Protein AF-A0A6V7XTV9-F1 (afdb_monomer_lite)

Structure (mmCIF, N/CA/C/O backbone):
data_AF-A0A6V7XTV9-F1
#
_entry.id   AF-A0A6V7XTV9-F1
#
loop_
_atom_site.group_PDB
_atom_site.id
_atom_site.type_symbol
_atom_site.label_atom_id
_atom_site.label_alt_id
_atom_site.label_comp_id
_atom_site.label_asym_id
_atom_site.label_entity_id
_atom_site.label_seq_id
_atom_site.pdbx_PDB_ins_code
_atom_site.Cartn_x
_atom_site.Cartn_y
_atom_site.Cartn_z
_atom_site.occupancy
_atom_site.B_iso_or_equiv
_atom_site.auth_seq_id
_atom_site.auth_comp_id
_atom_site.auth_asym_id
_atom_site.auth_atom_id
_atom_site.pdbx_PDB_model_num
ATOM 1 N N . MET A 1 1 ? -10.673 -9.404 -9.065 1.00 58.41 1 MET A N 1
ATOM 2 C CA . MET A 1 1 ? -10.940 -8.198 -8.256 1.00 58.41 1 MET A CA 1
ATOM 3 C C . MET A 1 1 ? -9.681 -7.350 -8.310 1.00 58.41 1 MET A C 1
ATOM 5 O O . MET A 1 1 ? -8.665 -7.791 -7.792 1.00 58.41 1 MET A O 1
ATOM 9 N N . THR A 1 2 ? -9.714 -6.214 -8.999 1.00 86.25 2 THR A N 1
ATOM 10 C CA . THR A 1 2 ? -8.564 -5.309 -9.157 1.00 86.25 2 THR A CA 1
ATOM 11 C C . THR A 1 2 ? -8.985 -3.958 -8.603 1.00 86.25 2 THR A C 1
ATOM 13 O O . THR A 1 2 ? -10.083 -3.512 -8.922 1.00 86.25 2 THR A O 1
ATOM 16 N N . ILE A 1 3 ? -8.153 -3.334 -7.771 1.00 90.69 3 ILE A N 1
ATOM 17 C CA . ILE A 1 3 ? -8.366 -1.958 -7.302 1.00 90.69 3 ILE A CA 1
ATOM 18 C C . ILE A 1 3 ? -7.431 -1.019 -8.057 1.00 90.69 3 ILE A C 1
ATOM 20 O O . ILE A 1 3 ? -6.323 -1.415 -8.432 1.00 90.69 3 ILE A O 1
ATOM 24 N N . THR A 1 4 ? -7.869 0.211 -8.292 1.00 92.25 4 THR A N 1
ATOM 25 C CA . THR A 1 4 ? -7.020 1.245 -8.885 1.00 92.25 4 THR A CA 1
ATOM 26 C C . THR A 1 4 ? -6.145 1.916 -7.821 1.00 92.25 4 THR A C 1
ATOM 28 O O . THR A 1 4 ? -6.286 1.686 -6.617 1.00 92.25 4 THR A O 1
ATOM 31 N N . TYR A 1 5 ? -5.212 2.761 -8.264 1.00 88.25 5 TYR A N 1
ATOM 32 C CA . TYR A 1 5 ? -4.400 3.584 -7.364 1.00 88.25 5 TYR A CA 1
ATOM 33 C C . TYR A 1 5 ? -5.256 4.546 -6.531 1.00 88.25 5 TYR A C 1
ATOM 35 O O . TYR A 1 5 ? -5.001 4.712 -5.339 1.00 88.25 5 TYR A O 1
ATOM 43 N N . ASP A 1 6 ? -6.268 5.161 -7.145 1.00 90.81 6 ASP A N 1
ATOM 44 C CA . ASP A 1 6 ? -7.132 6.122 -6.461 1.00 90.81 6 ASP A CA 1
ATOM 45 C C . ASP A 1 6 ? -7.991 5.428 -5.400 1.00 90.81 6 ASP A C 1
ATOM 47 O O . ASP A 1 6 ? -8.029 5.890 -4.259 1.00 90.81 6 ASP A O 1
ATOM 51 N N . ASP A 1 7 ? -8.526 4.243 -5.712 1.00 93.75 7 ASP A N 1
ATOM 52 C CA . ASP A 1 7 ? -9.243 3.416 -4.734 1.00 93.75 7 ASP A CA 1
ATOM 53 C C . ASP A 1 7 ? -8.356 3.081 -3.524 1.00 93.75 7 ASP A C 1
ATOM 55 O O . ASP A 1 7 ? -8.767 3.221 -2.371 1.00 93.75 7 ASP A O 1
ATOM 59 N N . LEU A 1 8 ? -7.105 2.666 -3.768 1.00 92.00 8 LEU A N 1
ATOM 60 C CA . LEU A 1 8 ? -6.148 2.358 -2.703 1.00 92.00 8 LEU A CA 1
ATOM 61 C C . LEU A 1 8 ? -5.848 3.587 -1.834 1.00 92.00 8 LEU A C 1
ATOM 63 O O . LEU A 1 8 ? -5.762 3.474 -0.610 1.00 92.00 8 LEU A O 1
ATOM 67 N N . ASN A 1 9 ? -5.697 4.762 -2.447 1.00 91.44 9 ASN A N 1
ATOM 68 C CA . ASN A 1 9 ? -5.452 5.999 -1.710 1.00 91.44 9 ASN A CA 1
ATOM 69 C C . ASN A 1 9 ? -6.618 6.344 -0.790 1.00 91.44 9 ASN A C 1
ATOM 71 O O . ASN A 1 9 ? -6.393 6.740 0.355 1.00 91.44 9 ASN A O 1
ATOM 75 N N . ASP A 1 10 ? -7.845 6.197 -1.274 1.00 94.31 10 ASP A N 1
ATOM 76 C CA . ASP A 1 10 ? -9.035 6.509 -0.494 1.00 94.31 10 ASP A CA 1
ATOM 77 C C . ASP A 1 10 ? -9.209 5.526 0.666 1.00 94.31 10 ASP A C 1
ATOM 79 O O . ASP A 1 10 ? -9.485 5.952 1.789 1.00 94.31 10 ASP A O 1
ATOM 83 N N . LEU A 1 11 ? -8.922 4.240 0.443 1.00 95.25 11 LEU A N 1
ATOM 84 C CA . LEU A 1 11 ? -8.909 3.204 1.483 1.00 95.25 11 LEU A CA 1
ATOM 85 C C . LEU A 1 11 ? -7.822 3.413 2.551 1.00 95.25 11 LEU A C 1
ATOM 87 O O . LEU A 1 11 ? -8.006 3.063 3.716 1.00 95.25 11 LEU A O 1
ATOM 91 N N . ILE A 1 12 ? -6.678 3.990 2.189 1.00 94.62 12 ILE A N 1
ATOM 92 C CA . ILE A 1 12 ? -5.641 4.356 3.163 1.00 94.62 12 ILE A CA 1
ATOM 93 C C . ILE A 1 12 ? -6.059 5.613 3.939 1.00 94.62 12 ILE A C 1
ATOM 95 O O . ILE A 1 12 ? -5.909 5.673 5.161 1.00 94.62 12 ILE A O 1
ATOM 99 N N . LYS A 1 13 ? -6.596 6.631 3.254 1.00 92.69 13 LYS A N 1
ATOM 100 C CA . LYS A 1 13 ? -7.002 7.904 3.876 1.00 92.69 13 LYS A CA 1
ATOM 101 C C . LYS A 1 13 ? -8.156 7.736 4.859 1.00 92.69 13 LYS A C 1
ATOM 103 O O . LYS A 1 13 ? -8.146 8.385 5.901 1.00 92.69 13 LYS A O 1
ATOM 108 N N . ASN A 1 14 ? -9.126 6.878 4.542 1.00 95.50 14 ASN A N 1
ATOM 109 C CA . ASN A 1 14 ? -10.268 6.591 5.411 1.00 95.50 14 ASN A CA 1
ATOM 110 C C . ASN A 1 14 ? -9.954 5.552 6.509 1.00 95.50 14 ASN A C 1
ATOM 112 O O . ASN A 1 14 ? -10.837 5.215 7.296 1.00 95.50 14 ASN A O 1
ATOM 116 N N . GLY A 1 15 ? -8.715 5.047 6.569 1.00 94.19 15 GLY A N 1
ATOM 117 C CA . GLY A 1 15 ? -8.259 4.102 7.587 1.00 94.19 15 GLY A CA 1
ATOM 118 C C . GLY A 1 15 ? -8.747 2.663 7.401 1.00 94.19 15 GLY A C 1
ATOM 119 O O . GLY A 1 15 ? -8.535 1.847 8.293 1.00 94.19 15 GLY A O 1
ATOM 120 N N . LYS A 1 16 ? -9.376 2.321 6.267 1.00 96.38 16 LYS A N 1
ATOM 121 C CA . LYS A 1 16 ? -9.758 0.935 5.935 1.00 96.38 16 LYS A CA 1
ATOM 122 C C . LYS A 1 16 ? -8.536 0.042 5.695 1.00 96.38 16 LYS A C 1
ATOM 124 O O . LYS A 1 16 ? -8.635 -1.165 5.888 1.00 96.38 16 LYS A O 1
ATOM 129 N N . ILE A 1 17 ? -7.410 0.622 5.270 1.00 95.31 17 ILE A N 1
ATOM 130 C CA . ILE A 1 17 ? -6.114 -0.050 5.116 1.00 95.31 17 ILE A CA 1
ATOM 131 C C . ILE A 1 17 ? -5.080 0.662 5.992 1.00 95.31 17 ILE A C 1
ATOM 133 O O . ILE A 1 17 ? -4.654 1.777 5.687 1.00 95.31 17 ILE A O 1
ATOM 137 N N . ASP A 1 18 ? -4.648 0.001 7.066 1.00 96.31 18 ASP A N 1
ATOM 138 C CA . ASP A 1 18 ? -3.627 0.523 7.978 1.00 96.31 18 ASP A CA 1
ATOM 139 C C . ASP A 1 18 ? -2.202 0.128 7.557 1.00 96.31 18 ASP A C 1
ATOM 141 O O . ASP A 1 18 ? -1.267 0.906 7.753 1.00 96.31 18 ASP A O 1
ATOM 145 N N . THR A 1 19 ? -2.043 -1.055 6.956 1.00 96.44 19 THR A N 1
ATOM 146 C CA . THR A 1 19 ? -0.751 -1.668 6.631 1.00 96.44 19 THR A CA 1
ATOM 147 C C . THR A 1 19 ? -0.731 -2.174 5.191 1.00 96.44 19 THR A C 1
ATOM 149 O O . THR A 1 19 ? -1.672 -2.797 4.709 1.00 96.44 19 THR A O 1
ATOM 152 N N . VAL A 1 20 ? 0.390 -1.938 4.511 1.00 94.44 20 VAL A N 1
ATOM 153 C CA . VAL A 1 20 ? 0.690 -2.426 3.162 1.00 94.44 20 VAL A CA 1
ATOM 154 C C . VAL A 1 20 ? 1.926 -3.319 3.224 1.00 94.44 20 VAL A C 1
ATOM 156 O O . VAL A 1 20 ? 2.909 -2.993 3.894 1.00 94.44 20 VAL A O 1
ATOM 159 N N . VAL A 1 21 ? 1.893 -4.444 2.507 1.00 95.38 21 VAL A N 1
ATOM 160 C CA . VAL A 1 21 ? 3.059 -5.313 2.314 1.00 95.38 21 VAL A CA 1
ATOM 161 C C . VAL A 1 21 ? 3.591 -5.093 0.909 1.00 95.38 21 VAL A C 1
ATOM 163 O O . VAL A 1 21 ? 2.941 -5.444 -0.071 1.00 95.38 21 VAL A O 1
ATOM 166 N N . VAL A 1 22 ? 4.784 -4.513 0.812 1.00 93.81 22 VAL A N 1
ATOM 167 C CA . VAL A 1 22 ? 5.522 -4.458 -0.453 1.00 93.81 22 VAL A CA 1
ATOM 168 C C . VAL A 1 22 ? 6.391 -5.697 -0.508 1.00 93.81 22 VAL A C 1
ATOM 170 O O . VAL A 1 22 ? 7.199 -5.899 0.398 1.00 93.81 22 VAL A O 1
ATOM 173 N N . ALA A 1 23 ? 6.220 -6.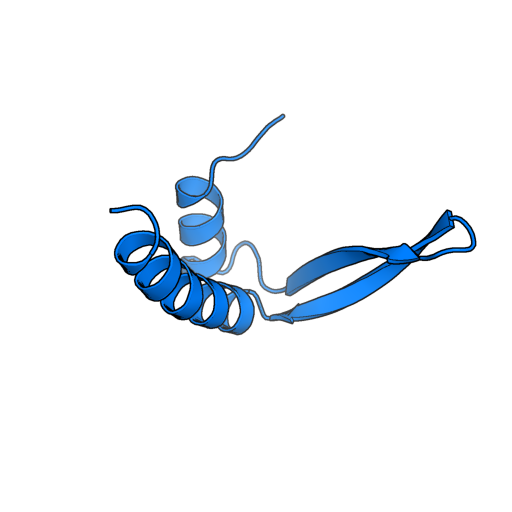518 -1.538 1.00 95.94 23 ALA A N 1
ATOM 174 C CA . ALA A 1 23 ? 6.967 -7.753 -1.693 1.00 95.94 23 ALA A CA 1
ATOM 175 C C . ALA A 1 23 ? 7.538 -7.897 -3.102 1.00 95.94 23 ALA A C 1
ATOM 177 O O . ALA A 1 23 ? 6.932 -7.465 -4.082 1.00 95.94 23 ALA A O 1
ATOM 178 N N . CYS A 1 24 ? 8.707 -8.517 -3.184 1.00 96.00 24 CYS A N 1
ATOM 179 C CA . CYS A 1 24 ? 9.334 -8.951 -4.422 1.00 96.00 24 CYS A CA 1
ATOM 180 C C . CYS A 1 24 ? 9.901 -10.358 -4.231 1.00 96.00 24 CYS A C 1
ATOM 182 O O . CYS A 1 24 ? 10.104 -10.820 -3.106 1.00 96.00 24 CYS A O 1
ATOM 184 N N . VAL A 1 25 ? 10.122 -11.053 -5.341 1.00 97.12 25 VAL A N 1
ATOM 185 C CA . VAL A 1 25 ? 10.820 -12.338 -5.318 1.00 97.12 25 VAL A CA 1
ATOM 186 C C . VAL A 1 25 ? 12.327 -12.110 -5.299 1.00 97.12 25 VAL A C 1
ATOM 188 O O . VAL A 1 25 ? 12.833 -11.237 -6.007 1.00 97.12 25 VAL A O 1
ATOM 191 N N . ASP A 1 26 ? 13.034 -12.874 -4.472 1.00 95.62 26 ASP A N 1
ATOM 192 C CA . ASP A 1 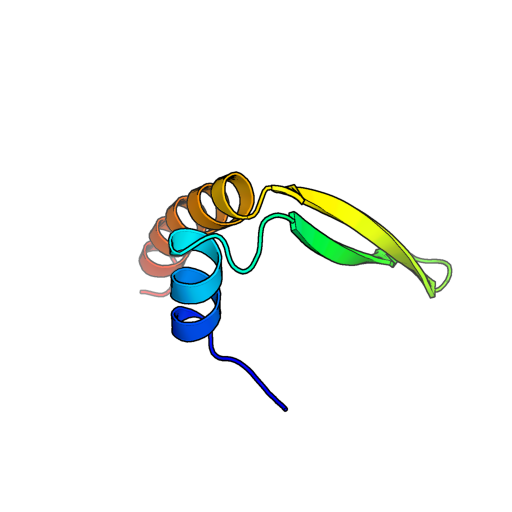26 ? 14.497 -12.905 -4.474 1.00 95.62 26 ASP A CA 1
ATOM 193 C C . ASP A 1 26 ? 15.054 -13.883 -5.528 1.00 95.62 26 ASP A C 1
ATOM 195 O O . ASP A 1 26 ? 14.316 -14.502 -6.299 1.00 95.62 26 ASP A O 1
ATOM 199 N N . MET A 1 27 ? 16.383 -14.031 -5.565 1.00 96.62 27 MET A N 1
ATOM 200 C CA . MET A 1 27 ? 17.074 -14.929 -6.502 1.00 96.62 27 MET A CA 1
ATOM 201 C C . MET A 1 27 ? 16.779 -16.415 -6.252 1.00 96.62 27 MET A C 1
ATOM 203 O O . MET A 1 27 ? 16.974 -17.233 -7.146 1.00 96.62 27 MET A O 1
ATOM 207 N N . GLN A 1 28 ? 16.317 -16.777 -5.053 1.00 97.06 28 GLN A N 1
ATOM 208 C CA . GLN A 1 28 ? 15.909 -18.135 -4.700 1.00 97.06 28 GLN A CA 1
ATOM 209 C C . GLN A 1 28 ? 14.412 -18.377 -4.958 1.00 97.06 28 GLN A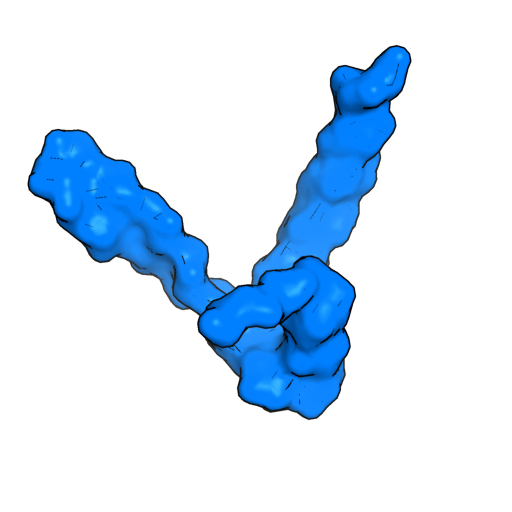 C 1
ATOM 211 O O . GLN A 1 28 ? 13.905 -19.451 -4.6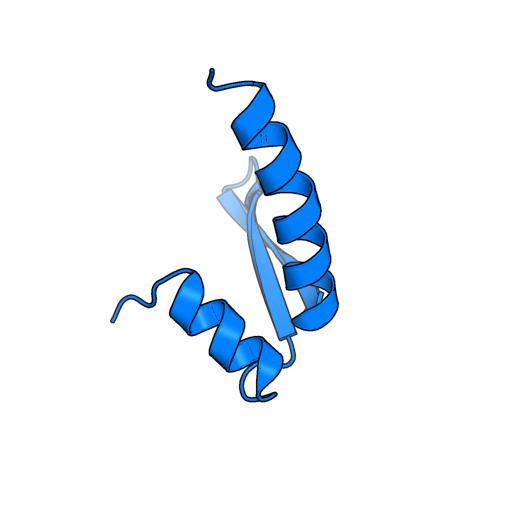32 1.00 97.06 28 GLN A O 1
ATOM 216 N N . GLY A 1 29 ? 13.697 -17.398 -5.524 1.00 96.06 29 GLY A N 1
ATOM 217 C CA . GLY A 1 29 ? 12.261 -17.474 -5.787 1.00 96.06 29 GLY A CA 1
ATOM 218 C C . GLY A 1 29 ? 11.393 -17.320 -4.536 1.00 96.06 29 GLY A C 1
ATOM 219 O O . GLY A 1 29 ? 10.209 -17.651 -4.568 1.00 96.06 29 GLY A O 1
ATOM 220 N N . ARG A 1 30 ? 11.949 -16.837 -3.419 1.00 96.94 30 ARG A N 1
ATOM 221 C CA . ARG A 1 30 ? 11.203 -16.635 -2.172 1.00 96.94 30 ARG A CA 1
ATOM 222 C C . ARG A 1 30 ? 10.521 -15.275 -2.195 1.00 96.94 30 ARG A C 1
ATOM 224 O O . ARG A 1 30 ? 11.112 -14.286 -2.624 1.00 96.94 30 ARG A O 1
ATOM 231 N N . LEU A 1 31 ? 9.285 -15.210 -1.699 1.00 97.00 31 LEU A N 1
ATOM 232 C CA . LEU A 1 31 ? 8.560 -13.949 -1.562 1.00 97.00 31 LEU A CA 1
ATOM 233 C C . LEU A 1 31 ? 9.053 -13.200 -0.321 1.00 97.00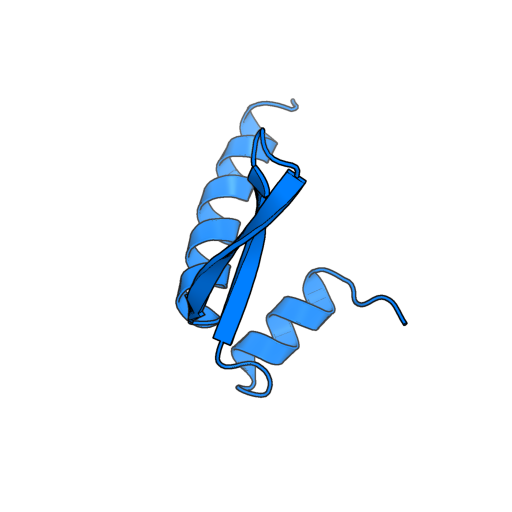 31 LEU A C 1
ATOM 235 O O . LEU A 1 31 ? 8.697 -13.541 0.807 1.00 97.00 31 LEU A O 1
ATOM 239 N N . MET A 1 32 ? 9.854 -12.163 -0.540 1.00 97.44 32 MET A N 1
ATOM 240 C CA . MET A 1 32 ? 10.393 -11.319 0.519 1.00 97.44 32 MET A CA 1
ATOM 241 C C . MET A 1 32 ? 9.613 -10.011 0.569 1.00 97.44 32 MET A C 1
ATOM 243 O O . MET A 1 32 ? 9.442 -9.344 -0.450 1.00 97.44 32 MET A O 1
ATOM 247 N N . GLY A 1 33 ? 9.129 -9.630 1.754 1.00 95.31 33 GLY A N 1
ATOM 248 C CA . GLY A 1 33 ? 8.274 -8.456 1.909 1.00 95.31 33 GLY A CA 1
ATOM 249 C C . GLY A 1 33 ? 8.598 -7.590 3.118 1.00 95.31 33 GLY A C 1
ATOM 250 O O . GLY A 1 33 ? 9.107 -8.060 4.135 1.00 95.31 33 GLY A O 1
ATOM 251 N N . LYS A 1 34 ? 8.258 -6.304 3.011 1.00 95.69 34 LYS A N 1
ATOM 252 C CA . LYS A 1 34 ? 8.327 -5.329 4.101 1.00 95.69 34 LYS A CA 1
ATOM 253 C C . LYS A 1 34 ? 6.936 -4.783 4.401 1.00 95.69 34 LYS A C 1
ATOM 255 O O . LYS A 1 34 ? 6.231 -4.328 3.501 1.00 95.69 34 LYS A O 1
ATOM 260 N N . ARG A 1 35 ? 6.570 -4.799 5.685 1.00 97.31 35 ARG A N 1
ATOM 261 C CA . ARG A 1 35 ? 5.363 -4.144 6.203 1.00 97.31 35 ARG A CA 1
ATOM 262 C C . ARG A 1 35 ? 5.612 -2.646 6.344 1.00 97.31 35 ARG A C 1
ATOM 264 O O . ARG A 1 35 ? 6.625 -2.235 6.908 1.00 97.31 35 ARG A O 1
ATOM 271 N N . LEU A 1 36 ? 4.684 -1.851 5.837 1.00 96.12 36 LEU A N 1
ATOM 272 C CA . LEU A 1 36 ? 4.682 -0.395 5.907 1.00 96.12 36 LEU A CA 1
ATOM 273 C C . LEU A 1 36 ? 3.312 0.057 6.396 1.00 96.12 36 LEU A C 1
ATOM 275 O O . LEU A 1 36 ? 2.308 -0.547 6.030 1.00 96.12 36 LEU A O 1
ATOM 279 N N . THR A 1 37 ? 3.246 1.149 7.152 1.00 96.69 37 THR A N 1
ATOM 280 C CA . THR A 1 37 ? 1.952 1.794 7.392 1.00 96.69 37 THR A CA 1
ATOM 281 C C . THR A 1 37 ? 1.431 2.387 6.082 1.00 96.69 37 THR A C 1
ATOM 283 O O . THR A 1 37 ? 2.205 2.925 5.283 1.00 96.69 37 THR A O 1
ATOM 286 N N . GLY A 1 38 ? 0.120 2.318 5.854 1.00 95.00 38 GLY A N 1
ATOM 287 C CA . GLY A 1 38 ? -0.534 2.822 4.646 1.00 95.00 38 GLY A CA 1
ATOM 288 C C . GLY A 1 38 ? -0.214 4.296 4.406 1.00 95.00 38 GLY A C 1
ATOM 289 O O . GLY A 1 38 ? 0.133 4.685 3.293 1.00 95.00 38 GLY A O 1
ATOM 290 N N . ARG A 1 39 ? -0.202 5.110 5.472 1.00 93.69 39 ARG A N 1
ATOM 291 C CA . ARG A 1 39 ? 0.194 6.526 5.395 1.00 93.69 39 ARG A CA 1
ATOM 292 C C . ARG A 1 39 ? 1.635 6.706 4.910 1.00 93.69 39 ARG A C 1
ATOM 294 O O . ARG A 1 39 ? 1.868 7.494 3.999 1.00 93.69 39 ARG A O 1
ATOM 301 N N . HIS A 1 40 ? 2.589 5.963 5.474 1.00 94.25 40 HIS A N 1
ATOM 302 C CA . HIS A 1 40 ? 3.986 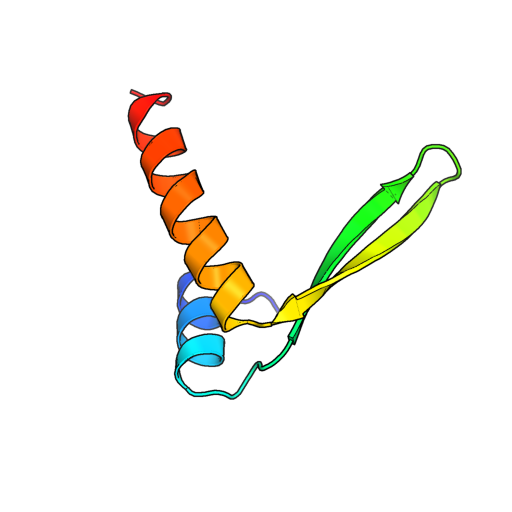6.050 5.045 1.00 94.25 40 HIS A CA 1
ATOM 303 C C . HIS A 1 40 ? 4.158 5.615 3.584 1.00 94.25 40 HIS A C 1
ATOM 305 O O . HIS A 1 40 ? 4.886 6.255 2.825 1.00 94.25 40 HIS A O 1
ATOM 311 N N . PHE A 1 41 ? 3.461 4.552 3.179 1.00 93.19 41 PHE A N 1
ATOM 312 C CA . PHE A 1 41 ? 3.456 4.078 1.800 1.00 93.19 41 PHE A CA 1
ATOM 313 C C . PHE A 1 41 ? 2.916 5.141 0.828 1.00 93.19 41 PHE A C 1
ATOM 315 O O . PHE A 1 41 ? 3.560 5.425 -0.183 1.00 93.19 41 PHE A O 1
ATOM 322 N N . TYR A 1 42 ? 1.794 5.785 1.163 1.00 91.38 42 TYR A N 1
ATOM 323 C CA . TYR A 1 42 ? 1.203 6.869 0.373 1.00 91.38 42 TYR A CA 1
ATOM 324 C C . TYR A 1 42 ? 2.156 8.062 0.202 1.00 91.38 42 TYR A C 1
ATOM 326 O O . TYR A 1 42 ? 2.385 8.525 -0.920 1.00 91.38 42 TYR A O 1
ATOM 334 N N . ASP A 1 43 ? 2.762 8.529 1.297 1.00 91.56 43 ASP A N 1
ATOM 335 C CA . ASP A 1 43 ? 3.694 9.661 1.268 1.00 91.56 43 ASP A CA 1
ATOM 336 C C . ASP A 1 43 ? 4.933 9.358 0.415 1.00 91.56 43 ASP A C 1
ATOM 338 O O . ASP A 1 43 ? 5.402 10.210 -0.349 1.00 91.56 43 ASP A O 1
ATOM 342 N N . TRP A 1 44 ? 5.451 8.130 0.507 1.00 89.94 44 TRP A N 1
ATOM 343 C CA . TRP A 1 44 ? 6.568 7.668 -0.312 1.00 89.94 44 TRP A CA 1
ATOM 344 C C . TRP A 1 44 ? 6.218 7.662 -1.808 1.00 89.94 44 TRP A C 1
ATOM 346 O O . TRP A 1 44 ? 6.979 8.191 -2.625 1.00 89.94 44 TRP A O 1
ATOM 356 N N . LEU A 1 45 ? 5.043 7.136 -2.169 1.00 87.19 45 LEU A N 1
ATOM 357 C CA . LEU A 1 45 ? 4.558 7.068 -3.552 1.00 87.19 45 LEU A CA 1
ATOM 358 C C . LEU A 1 45 ? 4.374 8.455 -4.166 1.00 87.19 45 LEU A C 1
ATOM 360 O O . LEU A 1 45 ? 4.853 8.712 -5.271 1.00 87.19 45 LEU A O 1
ATOM 364 N N . LYS A 1 46 ? 3.742 9.373 -3.427 1.00 87.38 46 LYS A N 1
ATOM 365 C CA . LYS A 1 46 ? 3.502 10.748 -3.880 1.00 87.38 46 LYS A CA 1
ATOM 366 C C . LYS A 1 46 ? 4.809 11.463 -4.239 1.00 87.38 46 LYS A C 1
ATOM 368 O O . LYS A 1 46 ? 4.885 12.127 -5.272 1.00 87.38 46 LYS A O 1
ATOM 373 N N . ARG A 1 47 ? 5.854 11.290 -3.421 1.00 85.75 47 ARG A N 1
ATOM 374 C CA . ARG A 1 47 ? 7.193 11.854 -3.679 1.00 85.75 47 ARG A CA 1
ATOM 375 C C . ARG A 1 47 ? 7.845 11.243 -4.921 1.00 85.75 47 ARG A C 1
ATOM 377 O O . ARG A 1 47 ? 8.450 11.961 -5.712 1.00 85.75 47 ARG A O 1
ATOM 384 N N . ARG A 1 48 ? 7.717 9.927 -5.112 1.00 81.81 48 ARG A N 1
ATOM 385 C CA . ARG A 1 48 ? 8.359 9.203 -6.221 1.00 81.81 48 ARG A CA 1
ATOM 386 C C . ARG A 1 48 ? 7.684 9.463 -7.572 1.00 81.81 48 ARG A C 1
ATOM 388 O O . ARG A 1 48 ? 8.375 9.618 -8.574 1.00 81.81 48 ARG A O 1
ATOM 395 N N . LEU A 1 49 ? 6.354 9.561 -7.597 1.00 77.56 49 LEU A N 1
ATOM 396 C CA . LEU A 1 49 ? 5.584 9.854 -8.812 1.00 77.56 49 LEU A CA 1
ATOM 397 C C . LEU A 1 49 ? 5.812 11.280 -9.326 1.00 77.56 49 LEU A C 1
ATOM 399 O O . LEU A 1 49 ? 5.816 11.495 -10.537 1.00 77.56 49 LEU A O 1
ATOM 403 N N . ALA A 1 50 ? 6.049 12.243 -8.430 1.00 75.56 50 ALA A N 1
ATOM 404 C CA . ALA A 1 50 ? 6.422 13.602 -8.822 1.00 75.56 50 ALA A CA 1
ATOM 405 C C . ALA A 1 50 ? 7.733 13.621 -9.626 1.00 75.56 50 ALA A C 1
ATOM 407 O O . ALA A 1 50 ? 7.828 14.318 -10.632 1.00 75.56 50 ALA A O 1
ATOM 408 N N . LEU A 1 51 ? 8.707 12.797 -9.227 1.00 68.56 51 LEU A N 1
ATOM 409 C CA . LEU A 1 51 ? 9.969 12.636 -9.951 1.00 68.56 51 LEU A CA 1
ATOM 410 C C . LEU A 1 51 ? 9.772 11.873 -11.264 1.00 68.56 51 LEU A C 1
ATOM 412 O O . LEU A 1 51 ? 10.250 12.319 -12.298 1.00 68.56 51 LEU A O 1
ATOM 416 N N . ALA A 1 52 ? 9.019 10.770 -11.265 1.00 71.38 52 ALA A N 1
ATOM 417 C CA . ALA A 1 52 ? 8.769 9.998 -12.487 1.00 71.38 52 ALA A CA 1
ATOM 418 C C . ALA A 1 52 ? 8.105 10.838 -13.599 1.00 71.38 52 ALA A C 1
ATOM 420 O O . ALA A 1 52 ? 8.446 10.683 -14.769 1.00 71.38 52 ALA A O 1
ATOM 421 N N . ARG A 1 53 ? 7.211 11.774 -13.242 1.00 69.75 53 ARG A N 1
ATOM 422 C CA . ARG A 1 53 ? 6.590 12.714 -14.197 1.00 69.75 53 ARG A CA 1
ATOM 423 C C . ARG A 1 53 ? 7.565 13.731 -14.797 1.00 69.75 53 ARG A C 1
ATOM 425 O O . ARG A 1 53 ? 7.290 14.237 -15.877 1.00 69.75 53 ARG A O 1
ATOM 432 N N . LEU A 1 54 ? 8.665 14.038 -14.111 1.00 66.81 54 LEU A N 1
ATOM 433 C CA . LEU A 1 54 ? 9.705 14.947 -14.603 1.00 66.81 54 LEU A CA 1
ATOM 434 C C . LEU A 1 54 ? 10.683 14.258 -15.565 1.00 66.81 54 LEU A C 1
ATOM 436 O O . LEU A 1 54 ? 11.240 14.930 -16.419 1.00 66.81 54 LEU A O 1
ATOM 440 N N . TYR A 1 55 ? 10.877 12.941 -15.437 1.00 63.00 55 TYR A N 1
ATOM 441 C CA . TYR A 1 55 ? 11.800 12.165 -16.278 1.00 63.00 55 TYR A CA 1
ATOM 442 C C . TYR A 1 55 ? 11.142 11.492 -17.495 1.00 63.00 55 TYR A C 1
ATOM 444 O O . TYR A 1 55 ? 11.854 11.050 -18.388 1.00 63.00 55 TYR A O 1
ATOM 452 N N . MET A 1 56 ? 9.809 11.381 -17.538 1.00 62.03 56 MET A N 1
ATOM 453 C CA . MET A 1 56 ? 9.061 10.808 -18.675 1.00 62.03 56 MET A CA 1
ATOM 454 C C . MET A 1 56 ? 8.491 11.870 -19.634 1.00 62.03 56 MET A C 1
ATOM 456 O O . MET A 1 56 ? 7.503 11.617 -20.323 1.00 62.03 56 MET A O 1
ATOM 460 N N . ARG A 1 57 ? 9.090 13.061 -19.660 1.00 50.50 57 ARG A N 1
ATOM 461 C CA . ARG A 1 57 ? 8.767 14.157 -20.575 1.00 50.50 57 ARG A CA 1
ATOM 462 C C . ARG A 1 57 ? 10.020 14.543 -21.347 1.00 50.50 57 ARG A C 1
ATOM 464 O O . ARG A 1 57 ? 9.857 14.938 -22.518 1.00 50.50 57 ARG A O 1
#

Radius of gyration: 13.64 Å; chains: 1; bounding box: 28×33×29 Å

Organism: Meloidogyne enterolobii (NCBI:txid390850)

InterPro domains:
  IPR036651 Glutamine synthetase, N-terminal domain superfamily [SSF54368] (4-43)

Sequence (57 aa):
MTITYDDLNDLIKNGKIDTVVVACVDMQGRLMGKRLTGRHFYDWLKRRLALARLYMR

pLDDT: mean 88.8, std 11.31, range [50.5, 97.44]

Secondary structure (DSSP, 8-state):
----HHHHHHHHHTTS--EEEEEEE-TTS-EEEEEEEHHHHHHHHHHHHHHHHHH--

Foldseek 3Di:
DDDDPVRLLVCLVVVVAQWDWDWDADPVRDTDTDIDGSVVVVVVVVVVVVVVVVVVD